Protein AF-A0A4R2FTT6-F1 (afdb_monomer_lite)

Secondary structure (DSSP, 8-state):
-EEEEEEEETTTHHHHHHHHHHTTS-SEEEEEEEETTTEEEEEEEES--PPPPSSEEETTEEEEEE------GGG-PPPSSHHHHHHHHHHHHT-S--TTTGGGT--HHHHHHHHHHHH--

Structure (mmCIF, N/CA/C/O backbone):
data_AF-A0A4R2FTT6-F1
#
_entry.id   AF-A0A4R2FTT6-F1
#
loop_
_atom_site.group_PDB
_atom_site.id
_atom_site.type_symbol
_atom_site.label_atom_id
_atom_site.label_alt_id
_atom_site.label_comp_id
_atom_site.label_asym_id
_atom_site.label_entity_id
_atom_site.label_seq_id
_atom_site.pdbx_PDB_ins_code
_atom_site.Cartn_x
_atom_site.Cartn_y
_atom_site.Cartn_z
_atom_site.occupancy
_atom_site.B_iso_or_equiv
_atom_site.auth_seq_id
_atom_site.auth_comp_id
_atom_site.auth_asym_id
_atom_site.auth_atom_id
_atom_site.pdbx_PDB_model_num
ATOM 1 N N . MET A 1 1 ? -5.749 -2.801 11.775 1.00 87.50 1 MET A N 1
ATOM 2 C CA . MET A 1 1 ? -5.423 -2.426 10.384 1.00 87.50 1 MET A CA 1
ATOM 3 C C . MET A 1 1 ? -3.922 -2.285 10.212 1.00 87.50 1 MET A C 1
ATOM 5 O O . MET A 1 1 ? -3.262 -1.808 11.132 1.00 87.50 1 MET A O 1
ATOM 9 N N . GLN A 1 2 ? -3.388 -2.662 9.054 1.00 89.94 2 GLN A N 1
ATOM 10 C CA . GLN A 1 2 ? -1.973 -2.474 8.713 1.00 89.94 2 GLN A CA 1
ATOM 11 C C . GLN A 1 2 ? -1.824 -1.813 7.346 1.00 89.94 2 GLN A C 1
ATOM 13 O O . GLN A 1 2 ? -2.672 -1.994 6.478 1.00 89.94 2 GLN A O 1
ATOM 18 N N . ILE A 1 3 ? -0.750 -1.047 7.159 1.00 93.12 3 ILE A N 1
ATOM 19 C CA . ILE A 1 3 ? -0.412 -0.465 5.857 1.00 93.12 3 ILE A CA 1
ATOM 20 C C . ILE A 1 3 ? 0.588 -1.389 5.178 1.00 93.12 3 ILE A C 1
ATOM 22 O O . ILE A 1 3 ? 1.616 -1.720 5.772 1.00 93.12 3 ILE A O 1
ATOM 26 N N . ILE A 1 4 ? 0.313 -1.756 3.935 1.00 94.19 4 ILE A N 1
ATOM 27 C CA . ILE A 1 4 ? 1.240 -2.484 3.074 1.00 94.19 4 ILE A CA 1
ATOM 28 C C . ILE A 1 4 ? 1.644 -1.621 1.888 1.00 94.19 4 ILE A C 1
ATOM 30 O O . ILE A 1 4 ? 0.903 -0.733 1.469 1.00 94.19 4 ILE A O 1
ATOM 34 N N . TYR A 1 5 ? 2.826 -1.893 1.357 1.00 95.81 5 TYR A N 1
ATOM 35 C CA . TYR A 1 5 ? 3.344 -1.311 0.133 1.00 95.81 5 TYR A CA 1
ATOM 36 C C . TYR A 1 5 ? 3.372 -2.373 -0.955 1.00 95.81 5 TYR A C 1
ATOM 38 O O . TYR A 1 5 ? 3.714 -3.529 -0.689 1.00 95.81 5 TYR A O 1
ATOM 46 N N . GLY A 1 6 ? 3.048 -1.960 -2.173 1.00 95.62 6 GLY A N 1
ATOM 47 C CA . GLY A 1 6 ? 3.058 -2.828 -3.335 1.00 95.62 6 GLY A CA 1
ATOM 48 C C . GLY A 1 6 ? 3.205 -2.057 -4.634 1.00 95.62 6 GLY A C 1
ATOM 49 O O . GLY A 1 6 ? 3.296 -0.827 -4.634 1.00 95.62 6 GLY A O 1
ATOM 50 N N . TYR A 1 7 ? 3.240 -2.794 -5.734 1.00 96.06 7 TYR A N 1
ATOM 51 C CA . TYR A 1 7 ? 3.170 -2.251 -7.081 1.00 96.06 7 TYR A CA 1
ATOM 52 C C . TYR A 1 7 ? 2.354 -3.171 -7.993 1.00 96.06 7 TYR A C 1
ATOM 54 O O . TYR A 1 7 ? 2.174 -4.354 -7.709 1.00 96.06 7 TYR A O 1
ATOM 62 N N . CYS A 1 8 ? 1.823 -2.611 -9.067 1.00 94.94 8 CYS A N 1
ATOM 63 C CA . CYS A 1 8 ? 1.102 -3.322 -10.123 1.00 94.94 8 CYS A CA 1
ATOM 64 C C . CYS A 1 8 ? 1.348 -2.595 -11.446 1.00 94.94 8 CYS A C 1
ATOM 66 O O . CYS A 1 8 ? 1.941 -1.510 -11.433 1.00 94.94 8 CYS A O 1
ATOM 68 N N . ARG A 1 9 ? 0.950 -3.181 -12.577 1.00 94.31 9 ARG A N 1
ATOM 69 C CA . ARG A 1 9 ? 1.070 -2.487 -13.861 1.00 94.31 9 ARG A CA 1
ATOM 70 C C . ARG A 1 9 ? 0.190 -1.237 -13.880 1.00 94.31 9 ARG A C 1
ATOM 72 O O . ARG A 1 9 ? -0.910 -1.237 -13.333 1.00 94.31 9 ARG A O 1
ATOM 79 N N . GLU A 1 10 ? 0.703 -0.160 -14.459 1.00 92.00 10 GLU A N 1
ATOM 80 C CA . GLU A 1 10 ? 0.049 1.153 -14.456 1.00 92.00 10 GLU A CA 1
ATOM 81 C C . GLU A 1 10 ? -1.263 1.156 -15.254 1.00 92.00 10 GLU A C 1
ATOM 83 O O . GLU A 1 10 ? -2.236 1.769 -14.820 1.00 92.00 10 GLU A O 1
ATOM 88 N N . ASP A 1 11 ? -1.321 0.407 -16.358 1.00 92.06 11 ASP A N 1
ATOM 89 C CA . ASP A 1 11 ? -2.504 0.251 -17.214 1.00 92.06 11 ASP A CA 1
ATOM 90 C C . ASP A 1 11 ? -3.667 -0.481 -16.523 1.00 92.06 11 ASP A C 1
ATOM 92 O O . ASP A 1 11 ? -4.834 -0.204 -16.801 1.00 92.06 11 ASP A O 1
ATOM 96 N N . GLU A 1 12 ? -3.366 -1.370 -15.579 1.00 89.44 12 GLU A N 1
ATOM 97 C CA . GLU A 1 12 ? -4.361 -2.167 -14.852 1.00 89.44 12 GLU A CA 1
ATOM 98 C C . GLU A 1 12 ? -4.661 -1.627 -13.443 1.00 89.44 12 GLU A C 1
ATOM 100 O O . GLU A 1 12 ? -5.610 -2.067 -12.785 1.00 89.44 12 GLU A O 1
ATOM 105 N N . ALA A 1 13 ? -3.870 -0.663 -12.965 1.00 89.50 13 ALA A N 1
ATOM 106 C CA . ALA A 1 13 ? -3.848 -0.237 -11.571 1.00 89.50 13 ALA A CA 1
ATOM 107 C C . ALA A 1 13 ? -5.212 0.224 -11.041 1.00 89.50 13 ALA A C 1
ATOM 109 O O . ALA A 1 13 ? -5.618 -0.182 -9.951 1.00 89.50 13 ALA A O 1
ATOM 110 N N . ALA A 1 14 ? -5.923 1.070 -11.791 1.00 89.06 14 ALA A N 1
ATOM 111 C CA . ALA A 1 14 ? -7.200 1.627 -11.347 1.00 89.06 14 ALA A CA 1
ATOM 112 C C . ALA A 1 14 ? -8.263 0.531 -11.163 1.00 89.06 14 ALA A C 1
ATOM 114 O O . ALA A 1 14 ? -8.891 0.452 -10.106 1.00 89.06 14 ALA A O 1
ATOM 115 N N . SER A 1 15 ? -8.410 -0.345 -12.160 1.00 90.94 15 SER A N 1
ATOM 116 C CA . SER A 1 15 ? -9.384 -1.440 -12.151 1.00 90.94 15 SER A CA 1
ATOM 117 C C . SER A 1 15 ? -9.056 -2.484 -11.085 1.00 90.94 15 SER A C 1
ATOM 119 O O . SER A 1 15 ? -9.924 -2.845 -10.291 1.00 90.94 15 SER A O 1
ATOM 121 N N . LEU A 1 16 ? -7.797 -2.937 -11.018 1.00 91.56 16 LEU A N 1
ATOM 122 C CA . LEU A 1 16 ? -7.374 -3.951 -10.051 1.00 91.56 16 LEU A CA 1
ATOM 123 C C . LEU A 1 16 ? -7.551 -3.454 -8.618 1.00 91.56 16 LEU A C 1
ATOM 125 O O . LEU A 1 16 ? -8.203 -4.109 -7.807 1.00 91.56 16 LEU A O 1
ATOM 129 N N . LEU A 1 17 ? -6.994 -2.284 -8.293 1.00 93.25 17 LEU A N 1
ATOM 130 C CA . LEU A 1 17 ? -7.019 -1.761 -6.928 1.00 93.25 17 LEU A CA 1
ATOM 131 C C . LEU A 1 17 ? -8.434 -1.366 -6.495 1.00 93.25 17 LEU A C 1
ATOM 133 O O . LEU A 1 17 ? -8.761 -1.541 -5.322 1.00 93.25 17 LEU A O 1
ATOM 137 N N . GLY A 1 18 ? -9.272 -0.885 -7.421 1.00 92.50 18 GLY A N 1
ATOM 138 C CA . GLY A 1 18 ? -10.697 -0.659 -7.180 1.00 92.50 18 GLY A CA 1
ATOM 139 C C . GLY A 1 18 ? -11.416 -1.950 -6.788 1.00 92.50 18 GLY A C 1
ATOM 140 O O . GLY A 1 18 ? -12.048 -2.003 -5.736 1.00 92.50 18 GLY A O 1
ATOM 141 N N . HIS A 1 19 ? -11.209 -3.023 -7.551 1.00 93.62 19 HIS A N 1
ATOM 142 C CA . HIS A 1 19 ? -11.807 -4.327 -7.275 1.00 93.62 19 HIS A CA 1
ATOM 143 C C . HIS A 1 19 ? -11.376 -4.909 -5.915 1.00 93.62 19 HIS A C 1
ATOM 145 O O . HIS A 1 19 ? -12.210 -5.424 -5.176 1.00 93.62 19 HIS A O 1
ATOM 151 N N . PHE A 1 20 ? -10.102 -4.778 -5.521 1.00 92.31 20 PHE A N 1
ATOM 152 C CA . PHE A 1 20 ? -9.661 -5.183 -4.174 1.00 92.31 20 PHE A CA 1
ATOM 153 C C . PHE A 1 20 ? -10.362 -4.396 -3.053 1.00 92.31 20 PHE A C 1
ATOM 155 O O . PHE A 1 20 ? -10.582 -4.933 -1.966 1.00 92.31 20 PHE A O 1
ATOM 162 N N . VAL A 1 21 ? -10.707 -3.126 -3.284 1.00 92.81 21 VAL A N 1
ATOM 163 C CA . VAL A 1 21 ? -11.470 -2.329 -2.310 1.00 92.81 21 VAL A CA 1
ATOM 164 C C . VAL A 1 21 ? -12.931 -2.772 -2.267 1.00 92.81 21 VAL A C 1
ATOM 166 O O . VAL A 1 21 ? -13.482 -2.945 -1.182 1.00 92.81 21 VAL A O 1
ATOM 169 N N . GLU A 1 22 ? -13.548 -3.010 -3.423 1.00 94.31 22 GLU A N 1
ATOM 170 C CA . GLU A 1 22 ? -14.939 -3.470 -3.529 1.00 94.31 22 GLU A CA 1
ATOM 171 C C . GLU A 1 22 ? -15.154 -4.854 -2.901 1.00 94.31 22 GLU A C 1
ATOM 173 O O . GLU A 1 22 ? -16.161 -5.074 -2.230 1.00 94.31 22 GLU A O 1
ATOM 178 N N . GLN A 1 23 ? -14.190 -5.770 -3.048 1.00 91.69 23 GLN A N 1
ATOM 179 C CA . GLN A 1 23 ? -14.228 -7.100 -2.425 1.00 91.69 23 GLN A CA 1
ATOM 180 C C . GLN A 1 23 ? -13.940 -7.082 -0.916 1.00 91.69 23 GLN A C 1
ATOM 182 O O . GLN A 1 23 ? -14.123 -8.093 -0.240 1.00 91.69 23 GLN A O 1
ATOM 187 N N . GLY A 1 24 ? -13.498 -5.944 -0.370 1.00 89.25 24 GLY A N 1
ATOM 188 C CA . GLY A 1 24 ? -13.139 -5.806 1.041 1.00 89.25 24 GLY A CA 1
ATOM 189 C C . GLY A 1 24 ? -11.761 -6.368 1.405 1.00 89.25 24 GLY A C 1
ATOM 190 O O . GLY A 1 24 ? -11.399 -6.368 2.584 1.00 89.25 24 GLY A O 1
ATOM 191 N N . ASP A 1 25 ? -10.967 -6.792 0.417 1.00 90.44 25 ASP A N 1
ATOM 192 C CA . ASP A 1 25 ? -9.580 -7.219 0.620 1.00 90.44 25 ASP A CA 1
ATOM 193 C C . ASP A 1 25 ? -8.730 -6.049 1.140 1.00 90.44 25 ASP A C 1
ATOM 195 O O . ASP A 1 25 ? -7.928 -6.193 2.073 1.00 90.44 25 ASP A O 1
ATOM 199 N N . PHE A 1 26 ? -8.945 -4.859 0.567 1.00 93.50 26 PHE A N 1
ATOM 200 C CA . PHE A 1 26 ? -8.369 -3.599 1.024 1.00 93.50 26 PHE A CA 1
ATOM 201 C C . PHE A 1 26 ? -9.457 -2.676 1.569 1.00 93.50 26 PHE A C 1
ATOM 203 O O . PHE A 1 26 ? -10.499 -2.472 0.965 1.00 93.50 26 PHE A O 1
ATOM 210 N N . VAL A 1 27 ? -9.176 -2.018 2.692 1.00 94.44 27 VAL A N 1
ATOM 211 C CA . VAL A 1 27 ? -10.031 -0.943 3.217 1.00 94.44 27 VAL A CA 1
ATOM 212 C C . VAL A 1 27 ? -9.918 0.302 2.338 1.00 94.44 27 VAL A C 1
ATOM 214 O O . VAL A 1 27 ? -10.879 1.039 2.148 1.00 94.44 27 VAL A O 1
ATOM 217 N N . SER A 1 28 ? -8.708 0.603 1.865 1.00 94.62 28 SER A N 1
ATOM 218 C CA . SER A 1 28 ? -8.439 1.771 1.029 1.00 94.62 28 SER A CA 1
ATOM 219 C C . SER A 1 28 ? -7.068 1.656 0.378 1.00 94.62 28 SER A C 1
ATOM 221 O O . SER A 1 28 ? -6.167 1.014 0.921 1.00 94.62 28 SER A O 1
ATOM 223 N N . VAL A 1 29 ? -6.891 2.337 -0.751 1.00 95.69 29 VAL A N 1
ATOM 224 C CA . VAL A 1 29 ? -5.635 2.382 -1.501 1.00 95.69 29 VAL A CA 1
ATOM 225 C C . VAL A 1 29 ? -5.214 3.831 -1.738 1.00 95.69 29 VAL A C 1
ATOM 227 O O . VAL A 1 29 ? -6.026 4.759 -1.765 1.00 95.69 29 VAL A O 1
ATOM 230 N N . LYS A 1 30 ? -3.904 4.043 -1.840 1.00 95.75 30 LYS A N 1
ATOM 231 C CA . LYS A 1 30 ? -3.277 5.325 -2.137 1.00 95.75 30 LYS A CA 1
ATOM 232 C C . LYS A 1 30 ? -2.120 5.094 -3.092 1.00 95.75 30 LYS A C 1
ATOM 234 O O . LYS A 1 30 ? -1.142 4.445 -2.731 1.00 95.75 30 LYS A O 1
ATOM 239 N N . GLU A 1 31 ? -2.203 5.703 -4.260 1.00 96.06 31 GLU A N 1
ATOM 240 C CA . GLU A 1 31 ? -1.094 5.777 -5.198 1.00 96.06 31 GLU A CA 1
ATOM 241 C C . GLU A 1 31 ? 0.091 6.560 -4.607 1.00 96.06 31 GLU A C 1
ATOM 243 O O . GLU A 1 31 ? -0.063 7.584 -3.929 1.00 96.06 31 GLU A O 1
ATOM 248 N N . LEU A 1 32 ? 1.296 6.048 -4.850 1.00 95.25 32 LEU A N 1
ATOM 249 C CA . LEU A 1 32 ? 2.565 6.678 -4.489 1.00 95.25 32 LEU A CA 1
ATOM 250 C C . LEU A 1 32 ? 3.307 7.196 -5.724 1.00 95.25 32 LEU A C 1
ATOM 252 O O . LEU A 1 32 ? 4.110 8.126 -5.593 1.00 95.25 32 LEU A O 1
ATOM 256 N N . GLY A 1 33 ? 3.030 6.628 -6.895 1.00 94.12 33 GLY A N 1
ATOM 257 C CA . GLY A 1 33 ? 3.531 7.056 -8.196 1.00 94.12 33 GLY A CA 1
ATOM 258 C C . GLY A 1 33 ? 4.285 5.952 -8.927 1.00 94.12 33 GLY A C 1
ATOM 259 O O . GLY A 1 33 ? 4.362 4.812 -8.467 1.00 94.12 33 GLY A O 1
ATOM 260 N N . THR A 1 34 ? 4.867 6.314 -10.062 1.00 93.56 34 THR A N 1
ATOM 261 C CA . THR A 1 34 ? 5.482 5.369 -10.994 1.00 93.56 34 THR A CA 1
ATOM 262 C C . THR A 1 34 ? 6.806 4.788 -10.492 1.00 93.56 34 THR A C 1
ATOM 264 O O . THR A 1 34 ? 7.610 5.439 -9.809 1.00 93.56 34 THR A O 1
ATOM 267 N N . VAL A 1 35 ? 7.031 3.520 -10.832 1.00 91.12 35 VAL A N 1
ATOM 268 C CA . VAL A 1 35 ? 8.254 2.763 -10.569 1.00 91.12 35 VAL A CA 1
ATOM 269 C C . VAL A 1 35 ? 8.597 1.938 -11.807 1.00 91.12 35 VAL A C 1
ATOM 271 O O . VAL A 1 35 ? 7.788 1.163 -12.299 1.00 91.12 35 VAL A O 1
ATOM 274 N N . GLY A 1 36 ? 9.817 2.097 -12.322 1.00 85.62 36 GLY A N 1
ATOM 275 C CA . GLY A 1 36 ? 10.172 1.520 -13.620 1.00 85.62 36 GLY A CA 1
ATOM 276 C C . GLY A 1 36 ? 9.474 2.260 -14.766 1.00 85.62 36 GLY A C 1
ATOM 277 O O . GLY A 1 36 ? 9.227 3.459 -14.652 1.00 85.62 36 GLY A O 1
ATOM 278 N N . ARG A 1 37 ? 9.210 1.558 -15.875 1.00 85.25 37 ARG A N 1
ATOM 279 C CA . ARG A 1 37 ? 8.551 2.135 -17.063 1.00 85.25 37 ARG A CA 1
ATOM 280 C C . ARG A 1 37 ? 7.039 1.913 -17.118 1.00 85.25 37 ARG A C 1
ATOM 282 O O . ARG A 1 37 ? 6.369 2.682 -17.785 1.00 85.25 37 ARG A O 1
ATOM 289 N N . GLU A 1 38 ? 6.535 0.876 -16.451 1.00 92.31 38 GLU A N 1
ATOM 290 C CA . GLU A 1 38 ? 5.166 0.369 -16.671 1.00 92.31 38 GLU A CA 1
ATOM 291 C C . GLU A 1 38 ? 4.420 0.038 -15.370 1.00 92.31 38 GLU A C 1
ATOM 293 O O . GLU A 1 38 ? 3.350 -0.560 -15.411 1.00 92.31 38 GLU A O 1
ATOM 298 N N . HIS A 1 39 ? 4.986 0.356 -14.200 1.00 94.50 39 HIS A N 1
ATOM 299 C CA . HIS A 1 39 ? 4.385 -0.020 -12.920 1.00 94.50 39 HIS A CA 1
ATOM 300 C C . HIS A 1 39 ? 4.083 1.198 -12.053 1.00 94.50 39 HIS A C 1
ATOM 302 O O . HIS A 1 39 ? 4.852 2.158 -11.982 1.00 94.50 39 HIS A O 1
ATOM 308 N N . MET A 1 40 ? 2.981 1.111 -11.315 1.00 95.75 40 MET A N 1
ATOM 309 C CA . MET A 1 40 ? 2.558 2.085 -10.321 1.00 95.75 40 MET A CA 1
ATOM 310 C C . MET A 1 40 ? 2.701 1.476 -8.925 1.00 95.75 40 MET A C 1
ATOM 312 O O . MET A 1 40 ? 2.174 0.399 -8.632 1.00 95.75 40 MET A O 1
ATOM 316 N N . ALA A 1 41 ? 3.435 2.165 -8.050 1.00 96.94 41 ALA A N 1
ATOM 317 C CA . ALA A 1 41 ? 3.561 1.800 -6.649 1.00 96.94 41 ALA A CA 1
ATOM 318 C C . ALA A 1 41 ? 2.450 2.432 -5.815 1.00 96.94 41 ALA A C 1
ATOM 320 O O . ALA A 1 41 ? 2.180 3.631 -5.905 1.00 96.94 41 ALA A O 1
ATOM 321 N N . PHE A 1 42 ? 1.878 1.649 -4.911 1.00 96.56 42 PHE A N 1
ATOM 322 C CA . PHE A 1 42 ? 0.784 2.064 -4.047 1.00 96.56 42 PHE A CA 1
ATOM 323 C C . PHE A 1 42 ? 1.044 1.674 -2.586 1.00 96.56 42 PHE A C 1
ATOM 325 O O . PHE A 1 42 ? 1.931 0.883 -2.247 1.00 96.56 42 PHE A O 1
ATOM 332 N N . ALA A 1 43 ? 0.247 2.257 -1.698 1.00 96.56 43 ALA A N 1
ATOM 333 C CA . ALA A 1 43 ? 0.042 1.782 -0.344 1.00 96.56 43 ALA A CA 1
ATOM 334 C C . ALA A 1 43 ? -1.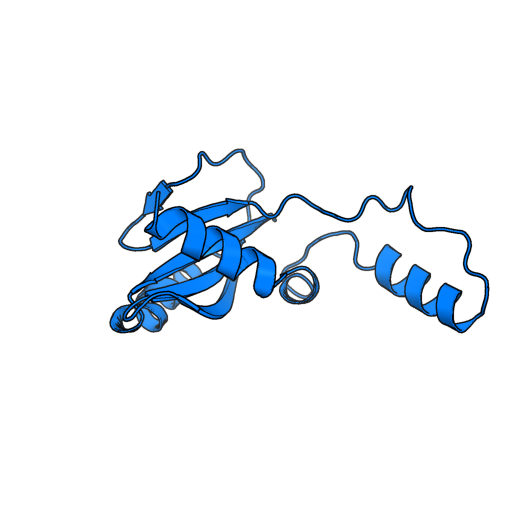418 1.353 -0.182 1.00 96.56 43 ALA A C 1
ATOM 336 O O . ALA A 1 43 ? -2.316 2.069 -0.625 1.00 96.56 43 ALA A O 1
ATOM 337 N N . ALA A 1 44 ? -1.656 0.225 0.477 1.00 95.25 44 ALA A N 1
ATOM 338 C CA . ALA A 1 44 ? -2.995 -0.251 0.804 1.00 95.25 44 ALA A CA 1
ATOM 339 C C . ALA A 1 44 ? -3.158 -0.387 2.318 1.00 95.25 44 ALA A C 1
ATOM 341 O O . ALA A 1 44 ? -2.218 -0.737 3.036 1.00 95.25 44 ALA A O 1
ATOM 342 N N . LEU A 1 45 ? -4.357 -0.085 2.803 1.00 94.88 45 LEU A N 1
ATOM 343 C CA . LEU A 1 45 ? -4.768 -0.315 4.177 1.00 94.88 45 LEU A CA 1
ATOM 344 C C . LEU A 1 45 ? -5.533 -1.633 4.241 1.00 94.88 45 LEU A C 1
ATOM 346 O O . LEU A 1 45 ? -6.584 -1.759 3.623 1.00 94.88 45 LEU A O 1
ATOM 350 N N . LEU A 1 46 ? -5.035 -2.592 5.011 1.00 91.75 46 LEU A N 1
ATOM 351 C CA . LEU A 1 46 ? -5.699 -3.877 5.215 1.00 91.75 46 LEU A CA 1
ATOM 352 C C . LEU A 1 46 ? -6.515 -3.860 6.510 1.00 91.75 46 LEU A C 1
ATOM 354 O O . LEU A 1 46 ? -6.076 -3.256 7.503 1.00 91.75 46 LEU A O 1
ATOM 358 N N . PRO A 1 47 ? -7.667 -4.557 6.546 1.00 88.25 47 PRO A N 1
ATOM 359 C CA . PRO A 1 47 ? -8.491 -4.639 7.749 1.00 88.25 47 PRO A CA 1
ATOM 360 C C . PRO A 1 47 ? -7.779 -5.430 8.862 1.00 88.25 47 PRO A C 1
ATOM 362 O O . PRO A 1 47 ? -7.855 -5.070 10.039 1.00 88.25 47 PRO A O 1
ATOM 365 N N . PHE A 1 48 ? -6.988 -6.435 8.480 1.00 82.25 48 PHE A N 1
ATOM 366 C CA . PHE A 1 48 ? -6.314 -7.393 9.358 1.00 82.25 48 PHE A CA 1
ATOM 367 C C . PHE A 1 48 ? -4.836 -7.048 9.642 1.00 82.25 48 PHE A C 1
ATOM 369 O O . PHE A 1 48 ? -4.205 -6.325 8.876 1.00 82.25 48 PHE A O 1
ATOM 376 N N . THR A 1 49 ? -4.280 -7.553 10.753 1.00 76.00 49 THR A N 1
ATOM 377 C CA . THR A 1 49 ? -2.897 -7.301 11.233 1.00 76.00 49 THR A CA 1
ATOM 378 C C . THR A 1 49 ? -2.078 -8.578 11.443 1.00 76.00 49 THR A C 1
ATOM 380 O O . THR A 1 49 ? -1.252 -8.636 12.352 1.00 76.00 49 THR A O 1
ATOM 383 N N . GLY A 1 50 ? -2.319 -9.629 10.665 1.00 75.50 50 GLY A N 1
ATOM 384 C CA . GLY A 1 50 ? -1.493 -10.834 10.746 1.00 75.50 50 GLY A CA 1
ATOM 385 C C . GLY A 1 50 ? -0.208 -10.746 9.947 1.00 75.50 50 GLY A C 1
ATOM 386 O O . GLY A 1 50 ? 0.030 -9.813 9.175 1.00 75.50 50 GLY A O 1
ATOM 387 N N . HIS A 1 51 ? 0.612 -11.770 10.148 1.00 79.81 51 HIS A N 1
ATOM 388 C CA . HIS A 1 51 ? 1.881 -11.912 9.469 1.00 79.81 51 HIS A CA 1
ATOM 389 C C . HIS A 1 51 ? 1.651 -12.305 8.008 1.00 79.81 51 HIS A C 1
ATOM 391 O O . HIS A 1 51 ? 1.116 -13.372 7.717 1.00 79.81 51 HIS A O 1
ATOM 397 N N . LEU A 1 52 ? 2.070 -11.437 7.095 1.00 80.81 52 LEU A N 1
ATOM 398 C CA . LEU A 1 52 ? 2.128 -11.720 5.667 1.00 80.81 52 LEU A CA 1
ATOM 399 C C . LEU A 1 52 ? 3.590 -11.981 5.296 1.00 80.81 52 LEU A C 1
ATOM 401 O O . LEU A 1 52 ? 4.482 -11.252 5.738 1.00 80.81 52 LEU A O 1
ATOM 405 N N . ALA A 1 53 ? 3.839 -13.030 4.516 1.00 84.31 53 ALA A N 1
ATOM 406 C CA . ALA A 1 53 ? 5.147 -13.247 3.911 1.00 84.31 53 ALA A CA 1
ATOM 407 C C . ALA A 1 53 ? 5.325 -12.274 2.736 1.00 84.31 53 ALA A C 1
ATOM 409 O O . ALA A 1 53 ? 4.382 -12.033 1.984 1.00 84.31 53 ALA A O 1
ATOM 410 N N . PHE A 1 54 ? 6.523 -11.709 2.592 1.00 86.56 54 PHE A N 1
ATOM 411 C CA . PHE A 1 54 ? 6.856 -10.782 1.513 1.00 86.56 54 PHE A CA 1
ATOM 412 C C . PHE A 1 54 ? 8.184 -11.174 0.856 1.00 86.56 54 PHE A C 1
ATOM 414 O O . PHE A 1 54 ? 9.096 -11.582 1.582 1.00 86.56 54 PHE A O 1
ATOM 421 N N . PRO A 1 55 ? 8.328 -10.982 -0.467 1.00 85.62 55 PRO A N 1
ATOM 422 C CA . PRO A 1 55 ? 7.304 -10.493 -1.397 1.00 85.62 55 PRO A CA 1
ATOM 423 C C . PRO A 1 55 ? 6.219 -11.548 -1.678 1.00 85.62 55 PRO A C 1
ATOM 425 O O . PRO A 1 55 ? 6.476 -12.746 -1.619 1.00 85.62 55 PRO A O 1
ATOM 428 N N . PHE A 1 56 ? 5.000 -11.102 -1.980 1.00 86.06 56 PHE A N 1
ATOM 429 C CA . PHE A 1 56 ? 3.879 -11.969 -2.355 1.00 86.06 56 PHE A CA 1
ATOM 430 C C . PHE A 1 56 ? 3.110 -11.351 -3.523 1.00 86.06 56 PHE A C 1
ATOM 432 O O . PHE A 1 56 ? 2.790 -10.163 -3.496 1.00 86.06 56 PHE A O 1
ATOM 439 N N . CYS A 1 57 ? 2.823 -12.151 -4.550 1.00 88.12 57 CYS A N 1
ATOM 440 C CA . CYS A 1 57 ? 2.050 -11.725 -5.713 1.00 88.12 57 CYS A CA 1
ATOM 441 C C . CYS A 1 57 ? 0.624 -12.265 -5.626 1.00 88.12 57 CYS A C 1
ATOM 443 O O . CYS A 1 57 ? 0.417 -13.452 -5.374 1.00 88.12 57 CYS A O 1
ATOM 445 N N . TRP A 1 58 ? -0.356 -11.399 -5.872 1.00 86.00 58 TRP A N 1
ATOM 446 C CA . TRP A 1 58 ? -1.764 -11.757 -5.871 1.00 86.00 58 TRP A CA 1
ATOM 447 C C . TRP A 1 58 ? -2.499 -11.085 -7.021 1.00 86.00 58 TRP A C 1
ATOM 449 O O . TRP A 1 58 ? -2.647 -9.868 -7.029 1.00 86.00 58 TRP A O 1
ATOM 459 N N . LYS A 1 59 ? -2.976 -11.881 -7.989 1.00 86.81 59 LYS A N 1
ATOM 460 C CA . LYS A 1 59 ? -3.783 -11.403 -9.130 1.00 86.81 59 LYS A CA 1
ATOM 461 C C . LYS A 1 59 ? -3.167 -10.165 -9.823 1.00 86.81 59 LYS A C 1
ATOM 463 O O . LYS A 1 59 ? -3.851 -9.176 -10.046 1.00 86.81 59 LYS A O 1
ATOM 468 N N . GLY A 1 60 ? -1.859 -10.196 -10.097 1.00 86.06 60 GLY A N 1
ATOM 469 C CA . GLY A 1 60 ? -1.136 -9.088 -10.750 1.00 86.06 60 GLY A CA 1
ATOM 470 C C . GLY A 1 60 ? -0.666 -7.965 -9.814 1.00 86.06 60 GLY A C 1
ATOM 471 O O . GLY A 1 60 ? 0.046 -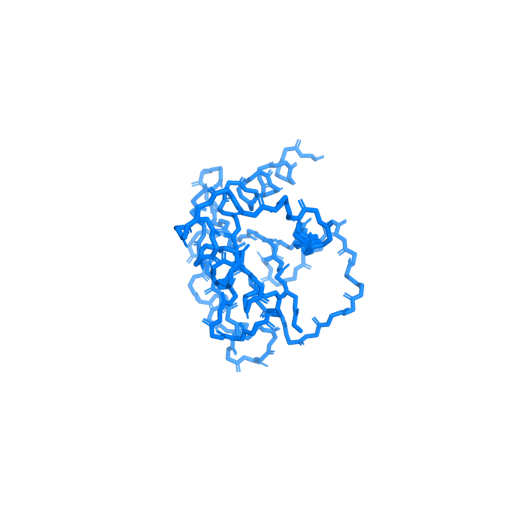7.056 -10.238 1.00 86.06 60 GLY A O 1
ATOM 472 N N . VAL A 1 61 ? -1.004 -8.034 -8.525 1.00 91.25 61 VAL A N 1
ATOM 473 C CA . VAL A 1 61 ? -0.541 -7.091 -7.506 1.00 91.25 61 VAL A CA 1
ATOM 474 C C . VAL A 1 61 ? 0.632 -7.681 -6.729 1.00 91.25 61 VAL A C 1
ATOM 476 O O . VAL A 1 61 ? 0.511 -8.719 -6.082 1.00 91.25 61 VAL A O 1
ATOM 479 N N . HIS A 1 62 ? 1.765 -6.986 -6.738 1.00 93.81 62 HIS A N 1
ATOM 480 C CA . HIS A 1 62 ? 2.964 -7.366 -6.000 1.00 93.81 62 HIS A CA 1
ATOM 481 C C . HIS A 1 62 ? 3.001 -6.638 -4.663 1.00 93.81 62 HIS A C 1
ATOM 483 O O . HIS A 1 62 ? 3.239 -5.433 -4.602 1.00 93.81 62 HIS A O 1
ATOM 489 N N . LEU A 1 63 ? 2.784 -7.364 -3.572 1.00 93.19 63 LEU A N 1
ATOM 490 C CA . LEU A 1 63 ? 2.920 -6.851 -2.216 1.00 93.19 63 LEU A CA 1
ATOM 491 C C . LEU A 1 63 ? 4.352 -7.093 -1.744 1.00 93.19 63 LEU A C 1
ATOM 493 O O . LEU A 1 63 ? 4.841 -8.220 -1.768 1.00 93.19 63 LEU A O 1
ATOM 497 N N . VAL A 1 64 ? 5.037 -6.033 -1.315 1.00 94.25 64 VAL A N 1
ATOM 498 C CA . VAL A 1 64 ? 6.496 -6.076 -1.107 1.00 94.25 64 VAL A CA 1
ATOM 499 C C . VAL A 1 64 ? 6.917 -5.841 0.336 1.00 94.25 64 VAL A C 1
ATOM 501 O O . VAL A 1 64 ? 7.978 -6.303 0.745 1.00 94.25 64 VAL A O 1
ATOM 504 N N . ALA A 1 65 ? 6.125 -5.111 1.123 1.00 92.69 65 ALA A N 1
ATOM 505 C CA . ALA A 1 65 ? 6.467 -4.843 2.516 1.00 92.69 65 ALA A CA 1
ATOM 506 C C . ALA A 1 65 ? 5.271 -4.360 3.338 1.00 92.69 65 ALA A C 1
ATOM 508 O O . ALA A 1 65 ? 4.512 -3.495 2.902 1.00 92.69 65 ALA A O 1
ATOM 509 N N . VAL A 1 66 ? 5.189 -4.796 4.596 1.00 90.75 66 VAL A N 1
ATOM 510 C CA . VAL A 1 66 ? 4.393 -4.110 5.627 1.00 90.75 66 VAL A CA 1
ATOM 511 C C . VAL A 1 66 ? 5.120 -2.856 6.101 1.00 90.75 66 VAL A C 1
ATOM 513 O O . VAL A 1 66 ? 6.335 -2.839 6.329 1.00 90.75 66 VAL A O 1
ATOM 516 N N . GLN A 1 67 ? 4.359 -1.791 6.331 1.00 86.62 67 GLN A N 1
ATOM 517 C CA . GLN A 1 67 ? 4.843 -0.637 7.061 1.00 86.62 67 GLN A CA 1
ATOM 518 C C . GLN A 1 67 ? 5.124 -1.011 8.520 1.00 86.62 67 GLN A C 1
ATOM 520 O O . GLN A 1 67 ? 4.229 -1.008 9.363 1.00 86.62 67 GLN A O 1
ATOM 525 N N . LYS A 1 68 ? 6.399 -1.236 8.850 1.00 74.94 68 LYS A N 1
ATOM 526 C CA . LYS A 1 68 ? 6.837 -1.296 10.250 1.00 74.94 68 LYS A CA 1
ATOM 527 C C . LYS A 1 68 ? 6.542 0.055 10.913 1.00 74.94 68 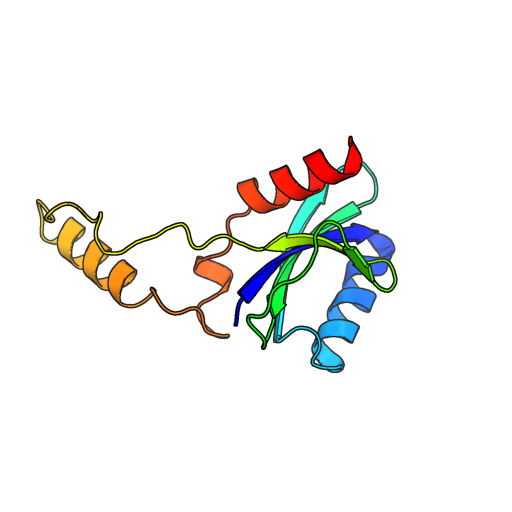LYS A C 1
ATOM 529 O O . LYS A 1 68 ? 6.956 1.107 10.410 1.00 74.94 68 LYS A O 1
ATOM 534 N N . GLN A 1 69 ? 5.774 0.042 12.002 1.00 66.44 69 GLN A N 1
ATOM 535 C CA . GLN A 1 69 ? 5.361 1.249 12.714 1.00 66.44 69 GLN A CA 1
ATOM 536 C C . GLN A 1 69 ? 6.617 1.975 13.222 1.00 66.44 69 GLN A C 1
ATOM 538 O O . GLN A 1 69 ? 7.335 1.486 14.085 1.00 66.44 69 GLN A O 1
ATOM 543 N N . ALA A 1 70 ? 6.933 3.128 12.630 1.00 54.38 70 ALA A N 1
ATOM 544 C CA . ALA A 1 70 ? 8.211 3.803 12.869 1.00 54.38 70 ALA A CA 1
ATOM 545 C C . ALA A 1 70 ? 8.212 4.713 14.111 1.00 54.38 70 ALA A C 1
ATOM 547 O O . ALA A 1 70 ? 9.243 5.293 14.438 1.00 54.38 70 ALA A O 1
ATOM 548 N N . GLN A 1 71 ? 7.069 4.903 14.777 1.00 55.53 71 GLN A N 1
ATOM 549 C CA . GLN A 1 71 ? 6.944 5.878 15.860 1.00 55.53 71 GLN A CA 1
ATOM 550 C C . GLN A 1 71 ? 6.544 5.194 17.164 1.00 55.53 71 GLN A C 1
ATOM 552 O O . GLN A 1 71 ? 5.364 5.050 17.462 1.00 55.53 71 GLN A O 1
ATOM 557 N N . SER A 1 72 ? 7.542 4.820 17.969 1.00 53.53 72 SER A N 1
ATOM 558 C CA . SER A 1 72 ? 7.313 4.616 19.398 1.00 53.53 72 SER A CA 1
ATOM 559 C C . SER A 1 72 ? 7.156 5.986 20.055 1.00 53.53 72 SER A C 1
ATOM 561 O O . SER A 1 72 ? 8.072 6.814 20.004 1.00 53.53 72 SER A O 1
ATOM 563 N N . VAL A 1 73 ? 6.023 6.212 20.710 1.00 56.19 73 VAL A N 1
ATOM 564 C CA . VAL A 1 73 ? 5.761 7.414 21.518 1.00 56.19 73 VAL A CA 1
ATOM 565 C C . VAL A 1 73 ? 6.865 7.663 22.555 1.00 56.19 73 VAL A C 1
ATOM 567 O O . VAL A 1 73 ? 7.219 8.813 22.818 1.00 56.19 73 VAL A O 1
ATOM 570 N N . ASN A 1 74 ? 7.472 6.585 23.055 1.00 53.94 74 ASN A N 1
ATOM 571 C CA . ASN A 1 74 ? 8.489 6.590 24.108 1.00 53.94 74 ASN A CA 1
ATOM 572 C C . ASN A 1 74 ? 9.808 7.292 23.733 1.00 53.94 74 ASN A C 1
ATOM 574 O O . ASN A 1 74 ? 10.650 7.480 24.601 1.00 53.94 74 ASN A O 1
ATOM 578 N N . ARG A 1 75 ? 10.004 7.708 22.471 1.00 57.09 75 ARG A N 1
ATOM 579 C CA . ARG A 1 75 ? 11.195 8.464 22.025 1.00 57.09 75 ARG A CA 1
ATOM 580 C C . ARG A 1 75 ? 10.926 9.938 21.713 1.00 57.09 75 ARG A C 1
ATOM 582 O O . ARG A 1 75 ? 11.794 10.619 21.175 1.00 57.09 75 ARG A O 1
ATOM 589 N N . LEU A 1 76 ? 9.727 10.448 21.997 1.00 62.34 76 LEU A N 1
ATOM 590 C CA . LEU A 1 76 ? 9.440 11.867 21.798 1.00 62.34 76 LEU A CA 1
ATOM 591 C C . LEU A 1 76 ? 10.098 12.676 22.921 1.00 62.34 76 LEU A C 1
ATOM 593 O O . LEU A 1 76 ? 9.625 12.644 24.056 1.00 62.34 76 LEU A O 1
ATOM 597 N N . THR A 1 77 ? 11.168 13.399 22.583 1.00 64.38 77 THR A N 1
ATOM 598 C CA . THR A 1 77 ? 11.841 14.363 23.464 1.00 64.38 77 THR A CA 1
ATOM 599 C C . THR A 1 77 ? 10.847 15.350 24.078 1.00 64.38 77 THR A C 1
ATOM 601 O O . THR A 1 77 ? 9.806 15.663 23.481 1.00 64.38 77 THR A O 1
ATOM 604 N N . LEU A 1 78 ? 11.151 15.827 25.292 1.00 70.56 78 LEU A N 1
ATOM 605 C CA . LEU A 1 78 ? 10.320 16.823 25.964 1.00 70.56 78 LEU A CA 1
ATOM 606 C C . LEU A 1 78 ? 10.192 18.061 25.054 1.00 70.56 78 LEU A C 1
ATOM 608 O O . LEU A 1 78 ? 11.202 18.545 24.538 1.00 70.56 78 LEU A O 1
ATOM 612 N N . PRO A 1 79 ? 8.970 18.556 24.797 1.00 74.94 79 PRO A N 1
ATOM 613 C CA . PRO A 1 79 ? 8.789 19.695 23.914 1.00 74.94 79 PRO A CA 1
ATOM 614 C C . PRO A 1 79 ? 9.380 20.954 24.557 1.00 74.94 79 PRO A C 1
ATOM 616 O O . PRO A 1 79 ? 9.027 21.305 25.675 1.00 74.94 79 PRO A O 1
ATOM 619 N N . THR A 1 80 ? 10.236 21.660 23.822 1.00 81.62 80 THR A N 1
ATOM 620 C CA . THR A 1 80 ? 10.902 22.896 24.271 1.00 81.62 80 THR A CA 1
ATOM 621 C C . THR A 1 80 ? 10.073 24.164 24.032 1.00 81.62 80 THR A C 1
ATOM 623 O O . THR A 1 80 ? 10.508 25.261 24.356 1.00 81.62 80 THR A O 1
ATOM 626 N N . SER A 1 81 ? 8.882 24.044 23.433 1.00 85.00 81 SER A N 1
ATOM 627 C CA . SER A 1 81 ? 7.993 25.175 23.133 1.00 85.00 81 SER A CA 1
ATOM 628 C C . SER A 1 81 ? 6.525 24.757 23.029 1.00 85.00 81 SER A C 1
ATOM 630 O O . SER A 1 81 ? 6.207 23.586 22.799 1.00 85.00 81 SER A O 1
ATOM 632 N N . ASN A 1 82 ? 5.612 25.731 23.091 1.00 84.81 82 ASN A N 1
ATOM 633 C CA . ASN A 1 82 ? 4.176 25.509 22.875 1.00 84.81 82 ASN A CA 1
ATOM 634 C C . ASN A 1 82 ? 3.871 24.900 21.496 1.00 84.81 82 ASN A C 1
ATOM 636 O O . ASN A 1 82 ? 3.016 24.019 21.373 1.00 84.81 82 ASN A O 1
ATOM 640 N N . ASN A 1 83 ? 4.605 25.303 20.455 1.00 85.31 83 ASN A N 1
ATOM 641 C CA . ASN A 1 83 ? 4.467 24.725 19.115 1.00 85.31 83 ASN A CA 1
ATOM 642 C C . ASN A 1 83 ? 4.946 23.268 19.072 1.00 85.31 83 ASN A C 1
ATOM 644 O O . ASN A 1 83 ? 4.284 22.414 18.474 1.00 85.31 83 ASN A O 1
ATOM 648 N N . ALA A 1 84 ? 6.050 22.956 19.757 1.00 81.56 84 ALA A N 1
ATOM 649 C CA . ALA A 1 84 ? 6.512 21.582 19.918 1.00 81.56 84 ALA A CA 1
ATOM 650 C C . ALA A 1 84 ? 5.499 20.735 20.709 1.00 81.56 84 ALA A C 1
ATOM 652 O O . ALA A 1 84 ? 5.245 19.588 20.339 1.00 81.56 84 ALA A O 1
ATOM 653 N N . CYS A 1 85 ? 4.852 21.310 21.728 1.00 80.38 85 CYS A N 1
ATOM 654 C CA . CYS A 1 85 ? 3.809 20.651 22.511 1.00 80.38 85 CYS A CA 1
ATOM 655 C C . CYS A 1 85 ? 2.576 20.323 21.652 1.00 80.38 85 CYS A C 1
ATOM 657 O O . CYS A 1 85 ? 2.157 19.166 21.596 1.00 80.38 85 CYS A O 1
ATOM 659 N N . LYS A 1 86 ? 2.067 21.285 20.867 1.00 81.88 86 LYS A N 1
ATOM 660 C CA . LYS A 1 86 ? 0.970 21.055 19.904 1.00 81.88 86 LYS A CA 1
ATOM 661 C C . LYS A 1 86 ? 1.326 19.973 18.877 1.00 81.88 86 LYS A C 1
ATOM 663 O O . LYS A 1 86 ? 0.508 19.101 18.583 1.00 81.88 86 LYS A O 1
ATOM 668 N N . LYS A 1 87 ? 2.557 19.982 18.350 1.00 79.62 87 LYS A N 1
ATOM 669 C CA . LYS A 1 87 ? 3.048 18.961 17.406 1.00 79.62 87 LYS A CA 1
ATOM 670 C C . LYS A 1 87 ? 3.121 17.576 18.057 1.00 79.62 87 LYS A C 1
ATOM 672 O O . LYS A 1 87 ? 2.721 16.594 17.433 1.00 79.62 87 LYS A O 1
ATOM 677 N N . ARG A 1 88 ? 3.590 17.494 19.306 1.00 79.50 88 ARG A N 1
ATOM 678 C CA . ARG A 1 88 ? 3.623 16.259 20.103 1.00 79.50 88 ARG A CA 1
ATOM 679 C C . ARG A 1 88 ? 2.214 15.735 20.367 1.00 79.50 88 ARG A C 1
ATOM 681 O O . ARG A 1 88 ? 1.968 14.566 20.102 1.00 79.50 88 ARG A O 1
ATOM 688 N N . TYR A 1 89 ? 1.2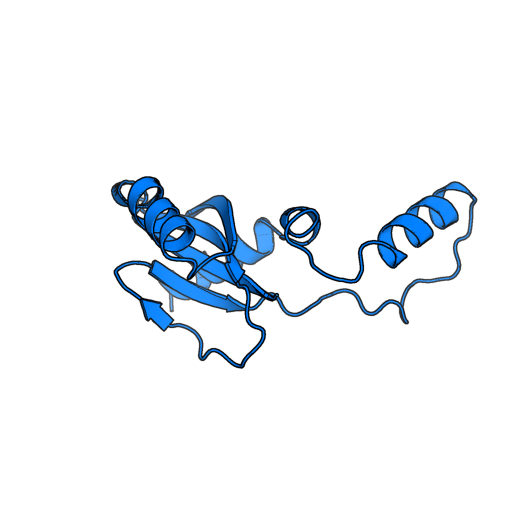85 16.591 20.789 1.00 79.25 89 TYR A N 1
ATOM 689 C CA . TYR A 1 89 ? -0.116 16.228 21.016 1.00 79.25 89 TYR A CA 1
ATOM 690 C C . TYR A 1 89 ? -0.762 15.607 19.769 1.00 79.25 89 TYR A C 1
ATOM 692 O O . TYR A 1 89 ? -1.328 14.518 19.842 1.00 79.25 89 TYR A O 1
ATOM 700 N N . ARG A 1 90 ? -0.600 16.244 18.599 1.00 77.12 90 ARG A N 1
ATOM 701 C CA . ARG A 1 90 ? -1.108 15.710 17.321 1.00 77.12 90 ARG A CA 1
ATOM 702 C C . ARG A 1 90 ? -0.502 14.345 16.986 1.00 77.12 90 ARG A C 1
ATOM 704 O O . ARG A 1 90 ? -1.227 13.442 16.589 1.00 77.12 90 ARG A O 1
ATOM 711 N N . LYS A 1 91 ? 0.810 14.169 17.191 1.00 75.62 91 LYS A N 1
ATOM 712 C CA . LYS A 1 91 ? 1.477 12.871 16.990 1.00 75.62 91 LYS A CA 1
ATOM 713 C C . LYS A 1 91 ? 0.947 11.792 17.931 1.00 75.62 91 LYS A C 1
ATOM 715 O O . LYS A 1 91 ? 0.699 10.687 17.475 1.00 75.62 91 LYS A O 1
ATOM 720 N N . LEU A 1 92 ? 0.754 12.112 19.213 1.00 75.12 92 LEU A N 1
ATOM 721 C CA . LEU A 1 92 ? 0.213 11.180 20.209 1.00 75.12 92 LEU A CA 1
ATOM 722 C C . LEU A 1 92 ? -1.196 10.708 19.842 1.00 75.12 92 LEU A C 1
ATOM 724 O O . LEU A 1 92 ? -1.500 9.526 19.974 1.00 75.12 92 LEU A O 1
ATOM 728 N N . LYS A 1 93 ? -2.043 11.620 19.355 1.00 74.69 93 LYS A N 1
ATOM 729 C CA . LYS A 1 93 ? -3.409 11.298 18.922 1.00 74.69 93 LYS A CA 1
ATOM 730 C C . LYS A 1 93 ? -3.467 10.549 17.584 1.00 74.69 93 LYS A C 1
ATOM 732 O O . LYS A 1 93 ? -4.419 9.814 17.362 1.00 74.69 93 LYS A O 1
ATOM 737 N N . ASN A 1 94 ? -2.425 10.642 16.756 1.00 74.62 94 ASN A N 1
ATOM 738 C CA . ASN A 1 94 ? -2.267 9.887 15.508 1.00 74.62 94 ASN A CA 1
ATOM 739 C C . ASN A 1 94 ? -1.312 8.696 15.676 1.00 74.62 94 ASN A C 1
ATOM 741 O O . ASN A 1 94 ? -0.402 8.497 14.876 1.00 74.62 94 ASN A O 1
ATOM 745 N N . THR A 1 95 ? -1.466 7.925 16.749 1.00 75.19 95 THR A N 1
ATOM 746 C CA . THR A 1 95 ? -0.658 6.716 16.998 1.00 75.19 95 THR A CA 1
ATOM 747 C C . THR A 1 95 ? -1.324 5.459 16.454 1.00 75.19 95 THR A C 1
ATOM 749 O O . THR A 1 95 ? -0.652 4.601 15.878 1.00 75.19 95 THR A O 1
ATOM 752 N N . ILE A 1 96 ? -2.647 5.380 16.592 1.00 80.44 96 ILE A N 1
ATOM 753 C CA . ILE A 1 96 ? -3.468 4.268 16.117 1.00 80.44 96 ILE A CA 1
ATOM 754 C C . ILE A 1 96 ? -3.865 4.532 14.664 1.00 80.44 96 ILE A C 1
ATOM 756 O O . ILE A 1 96 ? -4.423 5.583 14.346 1.00 80.44 96 ILE A O 1
ATOM 760 N N . ILE A 1 97 ? -3.579 3.569 13.789 1.00 85.38 97 ILE A N 1
ATOM 761 C CA . ILE A 1 97 ? -3.963 3.624 12.376 1.00 85.38 97 ILE A CA 1
ATOM 762 C C . ILE A 1 97 ? -5.459 3.314 12.256 1.00 85.38 97 ILE A C 1
ATOM 764 O O . ILE A 1 97 ? -5.925 2.288 12.750 1.00 85.38 97 ILE A O 1
ATOM 768 N N . SER A 1 98 ? -6.190 4.176 11.556 1.00 87.44 98 SER A N 1
ATOM 769 C CA . SER A 1 98 ? -7.607 4.034 11.224 1.00 87.44 98 SER A CA 1
ATOM 770 C C . SER A 1 98 ? -7.858 4.329 9.744 1.00 87.44 98 SER A C 1
ATOM 772 O O . SER A 1 98 ? -7.042 4.967 9.075 1.00 87.44 98 SER A O 1
ATOM 774 N N . ALA A 1 99 ? -9.029 3.938 9.237 1.00 89.25 99 ALA A N 1
ATOM 775 C CA . ALA A 1 99 ? -9.453 4.242 7.867 1.00 89.25 99 ALA A CA 1
ATOM 776 C C . ALA A 1 99 ? -9.454 5.750 7.539 1.00 89.25 99 ALA A C 1
ATOM 778 O O . ALA A 1 99 ? -9.285 6.130 6.383 1.00 89.25 99 ALA A O 1
ATOM 779 N N . GLN A 1 100 ? -9.586 6.618 8.546 1.00 88.44 100 GLN A N 1
ATOM 780 C CA . GLN A 1 100 ? -9.617 8.070 8.359 1.00 88.44 100 GLN A CA 1
ATOM 781 C C . GLN A 1 100 ? -8.218 8.698 8.346 1.00 88.44 100 GLN A C 1
ATOM 783 O O . GLN A 1 100 ? -7.973 9.646 7.601 1.00 88.44 100 GLN A O 1
ATOM 788 N N . ASN A 1 101 ? -7.281 8.188 9.155 1.00 88.06 101 ASN A N 1
ATOM 789 C CA . ASN A 1 101 ? -5.974 8.827 9.340 1.00 88.06 101 ASN A CA 1
ATOM 790 C C . ASN A 1 101 ? -4.818 8.126 8.608 1.00 88.06 101 ASN A C 1
ATOM 792 O O . ASN A 1 101 ? -3.762 8.738 8.446 1.00 88.06 101 ASN A O 1
ATOM 796 N N . TRP A 1 102 ? -4.992 6.893 8.114 1.00 90.62 102 TRP A N 1
ATOM 797 C CA . TRP A 1 102 ? -3.889 6.056 7.621 1.00 90.62 102 TRP A CA 1
ATOM 798 C C . TRP A 1 102 ? -3.012 6.729 6.556 1.00 90.62 102 TRP A C 1
ATOM 800 O O . TRP A 1 102 ? -1.793 6.560 6.572 1.00 90.62 102 TRP A O 1
ATOM 810 N N . LYS A 1 103 ? -3.593 7.556 5.670 1.00 91.19 103 LYS A N 1
ATOM 811 C CA . LYS A 1 103 ? -2.856 8.277 4.616 1.00 91.19 103 LYS A CA 1
ATOM 812 C C . LYS A 1 103 ? -1.758 9.193 5.173 1.00 91.19 103 LYS A C 1
ATOM 814 O O . LYS A 1 103 ? -0.807 9.478 4.445 1.00 91.19 103 LYS A O 1
ATOM 819 N N . GLN A 1 104 ? -1.880 9.636 6.429 1.00 87.50 104 GLN A N 1
ATOM 820 C CA . GLN A 1 104 ? -0.886 10.444 7.151 1.00 87.50 104 GLN A CA 1
ATOM 821 C C . GLN A 1 104 ? 0.305 9.610 7.640 1.00 87.50 104 GLN A C 1
ATOM 823 O O . GLN A 1 104 ? 1.389 10.141 7.871 1.00 87.50 104 GLN A O 1
ATOM 828 N N . HIS A 1 105 ? 0.109 8.301 7.790 1.00 86.31 105 HIS A N 1
ATOM 829 C CA . HIS A 1 105 ? 1.149 7.364 8.197 1.00 86.31 105 HIS A CA 1
ATOM 830 C C . HIS A 1 105 ? 1.943 6.840 6.996 1.00 86.31 105 HIS A C 1
ATOM 832 O O . HIS A 1 105 ? 3.079 6.402 7.173 1.00 86.31 105 HIS A O 1
ATOM 838 N N . VAL A 1 106 ? 1.383 6.903 5.786 1.00 90.44 106 VAL A N 1
ATOM 839 C CA . VAL A 1 106 ? 2.033 6.439 4.555 1.00 90.44 106 VAL A CA 1
ATOM 840 C C . VAL A 1 106 ? 3.264 7.287 4.233 1.00 90.44 106 VAL A C 1
ATOM 842 O O . VAL A 1 106 ? 3.175 8.502 4.052 1.00 90.44 106 VAL A O 1
ATOM 845 N N . SER A 1 107 ? 4.416 6.635 4.075 1.00 90.25 107 SER A N 1
ATOM 846 C CA . SER A 1 107 ? 5.640 7.272 3.589 1.00 90.25 107 SER A CA 1
ATOM 847 C C . SER A 1 107 ? 5.852 6.943 2.113 1.00 90.25 107 SER A C 1
ATOM 849 O O . SER A 1 107 ? 6.249 5.831 1.770 1.00 90.25 107 SER A O 1
ATOM 851 N N . ARG A 1 108 ? 5.640 7.938 1.242 1.00 92.44 108 ARG A N 1
ATOM 852 C CA . ARG A 1 108 ? 5.812 7.804 -0.215 1.00 92.44 108 ARG A CA 1
ATOM 853 C C . ARG A 1 108 ? 7.201 7.288 -0.594 1.00 92.44 108 ARG A C 1
ATOM 855 O O . ARG A 1 108 ? 7.313 6.267 -1.259 1.00 92.44 108 ARG A O 1
ATOM 862 N N . ASN A 1 109 ? 8.257 7.948 -0.115 1.00 92.81 109 ASN A N 1
ATOM 863 C CA . ASN A 1 109 ? 9.640 7.582 -0.444 1.00 92.81 109 ASN A CA 1
ATOM 864 C C . ASN A 1 109 ? 9.987 6.159 0.005 1.00 92.81 109 ASN A C 1
ATOM 866 O O . ASN A 1 109 ? 10.726 5.459 -0.681 1.00 92.81 109 ASN A O 1
ATOM 870 N N . ARG A 1 110 ? 9.439 5.716 1.145 1.00 91.88 110 ARG A N 1
ATOM 871 C CA . ARG A 1 110 ? 9.636 4.351 1.634 1.00 91.88 110 ARG A CA 1
ATOM 872 C C . ARG A 1 110 ? 8.941 3.331 0.734 1.00 91.88 110 ARG A C 1
ATOM 874 O O . ARG A 1 110 ? 9.576 2.351 0.368 1.00 91.88 110 ARG A O 1
ATOM 881 N N . GLY A 1 111 ? 7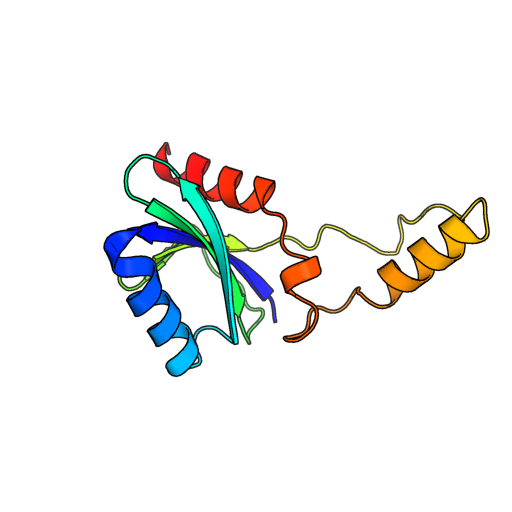.686 3.580 0.357 1.00 92.75 111 GLY A N 1
ATOM 882 C CA . GLY A 1 111 ? 6.958 2.704 -0.561 1.00 92.75 111 GLY A CA 1
ATOM 883 C C . GLY A 1 111 ? 7.646 2.582 -1.920 1.00 92.75 111 GLY A C 1
ATOM 884 O O . GLY A 1 111 ? 7.897 1.471 -2.374 1.00 92.75 111 GLY A O 1
ATOM 885 N N . LEU A 1 112 ? 8.071 3.709 -2.505 1.00 94.62 112 LEU A N 1
ATOM 886 C CA . LEU A 1 112 ? 8.833 3.715 -3.760 1.00 94.62 112 LEU A CA 1
ATOM 887 C C . LEU A 1 112 ? 10.159 2.957 -3.638 1.00 94.62 112 LEU A C 1
ATOM 889 O O . LEU A 1 112 ? 10.543 2.252 -4.566 1.00 94.62 112 LEU A O 1
ATOM 893 N N . LYS A 1 113 ? 10.862 3.079 -2.503 1.00 94.06 113 LYS A N 1
ATOM 894 C CA . LYS A 1 113 ? 12.095 2.323 -2.255 1.00 94.06 113 LYS A CA 1
ATOM 895 C C . LYS A 1 113 ? 11.828 0.818 -2.237 1.00 94.06 113 LYS A C 1
ATOM 897 O O . LYS A 1 113 ? 12.557 0.090 -2.895 1.00 94.06 113 LYS A O 1
ATOM 902 N N . TYR A 1 114 ? 10.801 0.362 -1.517 1.00 93.75 114 TYR A N 1
ATOM 903 C CA . TYR A 1 114 ? 10.469 -1.064 -1.458 1.00 93.75 114 TYR A CA 1
ATOM 904 C C . TYR A 1 114 ? 10.073 -1.625 -2.821 1.00 93.75 114 TYR A C 1
ATOM 906 O O . T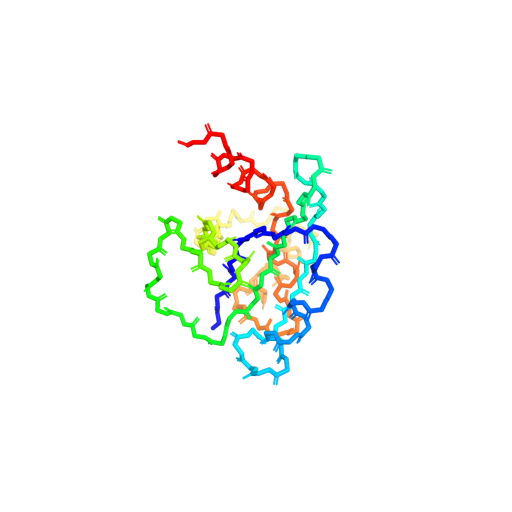YR A 1 114 ? 10.586 -2.669 -3.206 1.00 93.75 114 TYR A O 1
ATOM 914 N N . ALA A 1 115 ? 9.225 -0.910 -3.562 1.00 93.00 115 ALA A N 1
ATOM 915 C CA . ALA A 1 115 ? 8.827 -1.317 -4.904 1.00 93.00 115 ALA A CA 1
ATOM 916 C C . ALA A 1 115 ? 10.044 -1.412 -5.839 1.00 93.00 115 ALA A C 1
ATOM 918 O O . ALA A 1 115 ? 10.262 -2.451 -6.450 1.00 93.00 115 ALA A O 1
ATOM 919 N N . LYS A 1 116 ? 10.902 -0.380 -5.866 1.00 92.88 116 LYS A N 1
ATOM 920 C CA . LYS A 1 116 ? 12.142 -0.392 -6.660 1.00 92.88 116 LYS A CA 1
ATOM 921 C C . LYS A 1 116 ? 13.040 -1.569 -6.295 1.00 92.88 116 LYS A C 1
ATOM 923 O O . LYS A 1 116 ? 13.443 -2.312 -7.176 1.00 92.88 116 LYS A O 1
ATOM 928 N N . SER A 1 117 ? 13.337 -1.755 -5.010 1.00 91.31 117 SER A N 1
ATOM 929 C CA . SER A 1 117 ? 14.191 -2.857 -4.559 1.00 91.31 117 SER A CA 1
ATOM 930 C C . SER A 1 117 ? 13.627 -4.227 -4.929 1.00 91.31 117 SER A C 1
ATOM 932 O O . SER A 1 117 ? 14.404 -5.105 -5.264 1.00 91.31 117 SER A O 1
ATOM 934 N N . SER A 1 118 ? 12.304 -4.401 -4.910 1.00 89.88 118 SER A N 1
ATOM 935 C CA . SER A 1 118 ? 11.669 -5.662 -5.300 1.00 89.88 118 SER A CA 1
ATOM 936 C C . SER A 1 118 ? 11.713 -5.944 -6.804 1.00 89.88 118 SER A C 1
ATOM 938 O O . SER A 1 118 ? 11.612 -7.104 -7.174 1.00 89.88 118 SER A O 1
ATOM 940 N N . MET A 1 119 ? 11.812 -4.925 -7.665 1.00 84.94 119 MET A N 1
ATOM 941 C CA . MET A 1 119 ? 11.875 -5.114 -9.125 1.00 84.94 119 MET A CA 1
ATOM 942 C C . MET A 1 119 ? 13.284 -5.426 -9.637 1.00 84.94 119 MET A C 1
ATOM 944 O O . MET A 1 119 ? 13.431 -5.946 -10.737 1.00 84.94 119 MET A O 1
ATOM 948 N N . PHE A 1 120 ? 14.312 -5.054 -8.872 1.00 77.25 120 PHE A N 1
ATOM 949 C CA . PHE A 1 120 ? 15.720 -5.258 -9.229 1.00 77.25 120 PHE A CA 1
ATOM 950 C C . PHE A 1 120 ? 16.394 -6.366 -8.406 1.00 77.25 120 PHE A C 1
ATOM 952 O O . PHE A 1 120 ? 17.619 -6.474 -8.438 1.00 77.25 120 PHE A O 1
ATOM 959 N N . SER A 1 121 ? 15.615 -7.127 -7.633 1.00 61.50 121 SER A N 1
ATOM 960 C CA . SER A 1 121 ? 16.082 -8.270 -6.844 1.00 61.50 121 SER A CA 1
ATOM 961 C C . SER A 1 121 ? 15.696 -9.577 -7.512 1.00 61.50 121 SER A C 1
ATOM 963 O O . SER A 1 121 ? 16.424 -10.550 -7.227 1.00 61.50 121 SER A O 1
#

Radius of gyration: 16.03 Å; chains: 1; bounding box: 31×39×43 Å

pLDDT: mean 85.99, std 10.37, range [53.53, 96.94]

Sequence (121 aa):
MQIIYGYCREDEAASLLGHFVEQGDFVSVKELGTVGREHMAFAALLPFTGHLAFPFCWKGVHLVAVQKQAQSVNRLTLPTSNNACKKRYRKLKNTIISAQNWKQHVSRNRGLKYAKSSMFS

Foldseek 3Di:
DWKFKWKFFPVCVVVVQVVCCVVLQFVDKAWLADADDTMTMIMTHGPDDDDDDPQDDDPRITTHDIPDQPDDLVPQPDQPDPVSVVVNVVVVVLRDDDSVCPVVSDDSVVSNVRHNVVVVD

Organism: NCBI:txid246167